Protein AF-A0A3E0RB06-F1 (afdb_monomer)

Structure (mmCIF, N/CA/C/O backbone):
data_AF-A0A3E0RB06-F1
#
_entry.id   AF-A0A3E0RB06-F1
#
loop_
_atom_site.group_PDB
_atom_site.id
_atom_site.type_symbol
_atom_site.label_atom_id
_atom_site.label_alt_id
_atom_site.label_comp_id
_atom_site.label_asym_id
_atom_site.label_entity_id
_atom_site.label_seq_id
_atom_site.pdbx_PDB_ins_code
_atom_site.Cartn_x
_atom_site.Cartn_y
_atom_site.Cartn_z
_atom_site.occupancy
_atom_site.B_iso_or_equiv
_atom_site.auth_seq_id
_atom_site.auth_comp_id
_atom_site.auth_asym_id
_atom_site.auth_atom_id
_atom_site.pdbx_PDB_model_num
ATOM 1 N N . MET A 1 1 ? -12.592 2.003 25.147 1.00 49.97 1 MET A N 1
ATOM 2 C CA . MET A 1 1 ? -11.758 1.313 24.136 1.00 49.97 1 MET A CA 1
ATOM 3 C C . MET A 1 1 ? -12.310 1.692 22.775 1.00 49.97 1 MET A C 1
ATOM 5 O O . MET A 1 1 ? -13.506 1.527 22.594 1.00 49.97 1 MET A O 1
ATOM 9 N N . LYS A 1 2 ? -11.516 2.271 21.863 1.00 51.25 2 LYS A N 1
ATOM 10 C CA . LYS A 1 2 ? -12.001 2.472 20.487 1.00 51.25 2 LYS A CA 1
ATOM 11 C C . LYS A 1 2 ? -12.198 1.091 19.866 1.00 51.25 2 LYS A C 1
ATOM 13 O O . LYS A 1 2 ? -11.289 0.266 19.926 1.00 51.25 2 LYS A O 1
AT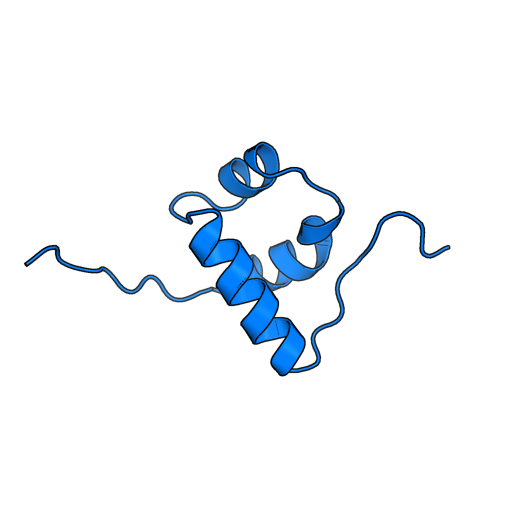OM 18 N N . GLU A 1 3 ? -13.384 0.831 19.344 1.00 50.97 3 GLU A N 1
ATOM 19 C CA . GLU A 1 3 ? -13.701 -0.418 18.666 1.00 50.97 3 GLU A CA 1
ATOM 20 C C . GLU A 1 3 ? -12.967 -0.411 17.321 1.00 50.97 3 GLU A C 1
ATOM 22 O O . GLU A 1 3 ? -13.243 0.395 16.435 1.00 50.97 3 GLU A O 1
ATOM 27 N N . TYR A 1 4 ? -11.915 -1.221 17.213 1.00 60.88 4 TYR A N 1
ATOM 28 C CA . TYR A 1 4 ? -11.154 -1.336 15.975 1.00 60.88 4 TYR A CA 1
ATOM 29 C C . TYR A 1 4 ? -11.853 -2.358 15.087 1.00 60.88 4 TYR A C 1
ATOM 31 O O . TYR A 1 4 ? -11.565 -3.554 15.173 1.00 60.88 4 TYR A O 1
ATOM 39 N N . GLU A 1 5 ? -12.747 -1.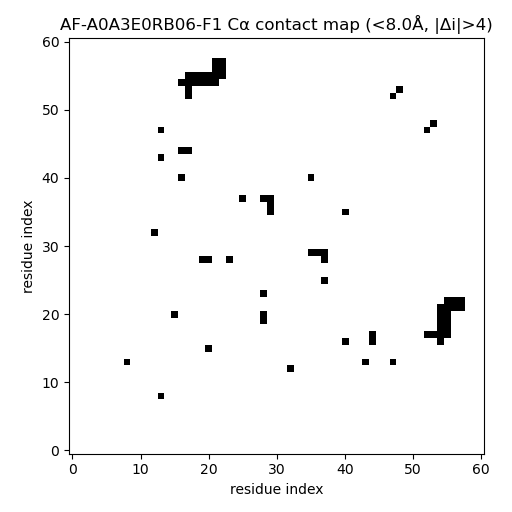896 14.216 1.00 65.25 5 GLU A N 1
ATOM 40 C CA . GLU A 1 5 ? -13.272 -2.739 13.147 1.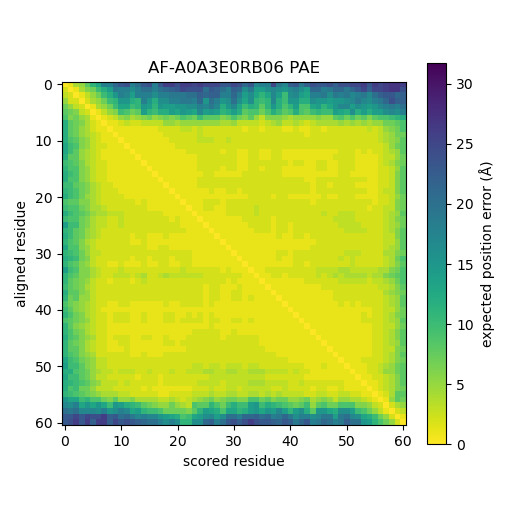00 65.25 5 GLU A CA 1
ATOM 41 C C . GLU A 1 5 ? -12.111 -3.185 12.250 1.00 65.25 5 GLU A C 1
ATOM 43 O O . GLU A 1 5 ? -11.537 -2.419 11.466 1.00 65.25 5 GLU A O 1
ATOM 48 N N . LYS A 1 6 ? -11.713 -4.454 12.381 1.00 70.88 6 LYS A N 1
ATOM 49 C CA . LYS A 1 6 ? -10.711 -5.061 11.506 1.00 70.88 6 LYS A CA 1
ATOM 50 C C . LYS A 1 6 ? -11.342 -5.290 10.138 1.00 70.88 6 LYS A C 1
ATOM 52 O O . LYS A 1 6 ? -11.768 -6.398 9.841 1.00 70.88 6 LYS A O 1
ATOM 57 N N . LYS A 1 7 ? -11.370 -4.263 9.288 1.00 83.00 7 LYS A N 1
ATOM 58 C CA . LYS A 1 7 ? -11.801 -4.394 7.891 1.00 83.00 7 LYS A CA 1
ATOM 59 C C . LYS A 1 7 ? -10.756 -5.211 7.111 1.00 83.00 7 LYS A C 1
ATOM 61 O O . LYS A 1 7 ? -9.654 -4.695 6.882 1.00 83.00 7 LYS A O 1
ATOM 66 N N . PRO A 1 8 ? -11.037 -6.460 6.691 1.00 91.69 8 PRO A N 1
ATOM 67 C CA . PRO A 1 8 ? -10.078 -7.270 5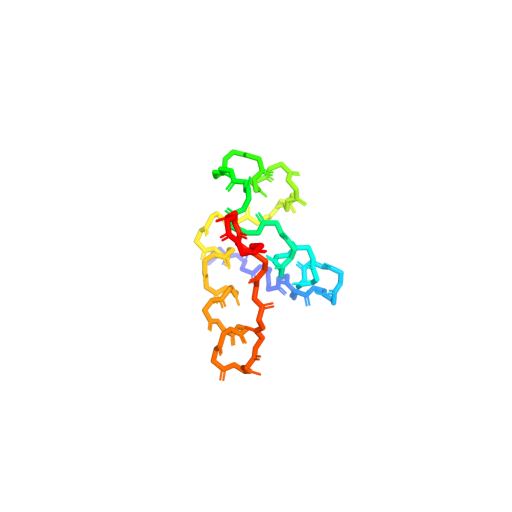.942 1.00 91.69 8 PRO A CA 1
ATOM 68 C C . PRO A 1 8 ? -9.804 -6.648 4.573 1.00 91.69 8 PRO A C 1
ATOM 70 O O . PRO A 1 8 ? -10.666 -5.964 4.027 1.00 91.69 8 PRO A O 1
ATOM 73 N N . TRP A 1 9 ? -8.617 -6.869 4.010 1.00 95.88 9 TRP A N 1
ATOM 74 C CA . TRP A 1 9 ? -8.332 -6.478 2.626 1.00 95.88 9 TRP A CA 1
ATOM 75 C C . TRP A 1 9 ? -8.978 -7.469 1.663 1.00 95.88 9 TRP A C 1
ATOM 77 O O . TRP A 1 9 ? -8.744 -8.677 1.779 1.00 95.88 9 TRP A O 1
ATOM 87 N N . THR A 1 10 ? -9.754 -6.982 0.701 1.00 96.19 10 THR A N 1
ATOM 88 C CA . THR A 1 10 ? -10.336 -7.831 -0.345 1.00 96.19 10 THR A CA 1
ATOM 89 C C . THR A 1 10 ? -9.297 -8.161 -1.419 1.00 96.19 10 THR A C 1
ATOM 91 O O . THR A 1 10 ? -8.229 -7.546 -1.505 1.00 96.19 10 THR A O 1
ATOM 94 N N . THR A 1 11 ? -9.579 -9.167 -2.248 1.00 95.81 11 THR A N 1
ATOM 95 C CA . THR A 1 11 ? -8.712 -9.496 -3.392 1.00 95.81 11 THR A CA 1
ATOM 96 C C . THR A 1 11 ? -8.678 -8.361 -4.413 1.00 95.81 11 THR A C 1
ATOM 98 O O . THR A 1 11 ? -7.607 -8.056 -4.930 1.00 95.81 11 THR A O 1
ATO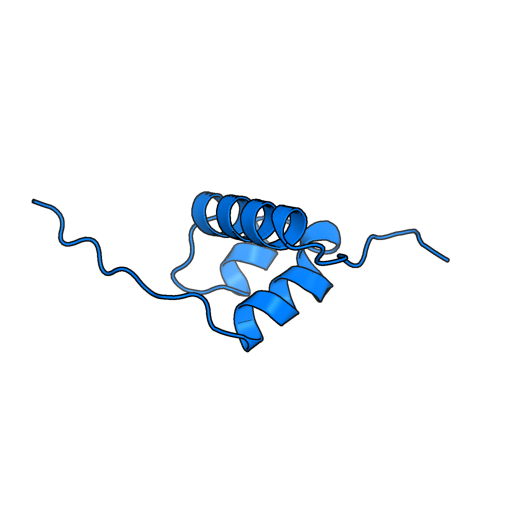M 101 N N . ASP A 1 12 ? -9.807 -7.685 -4.633 1.00 96.69 12 ASP A N 1
ATOM 102 C CA . ASP A 1 12 ? -9.890 -6.510 -5.502 1.00 96.69 12 ASP A CA 1
ATOM 103 C C . ASP A 1 12 ? -9.004 -5.363 -4.997 1.00 96.69 12 ASP A C 1
ATOM 105 O O . ASP A 1 12 ? -8.174 -4.849 -5.744 1.00 96.69 12 ASP A O 1
ATOM 109 N N . GLU A 1 13 ? -9.073 -5.033 -3.702 1.00 97.50 13 GLU A N 1
ATOM 110 C CA . GLU A 1 13 ? -8.216 -3.987 -3.137 1.00 97.50 13 GLU A CA 1
ATOM 111 C C . GLU A 1 13 ? -6.724 -4.339 -3.284 1.00 97.50 13 GLU A C 1
ATOM 113 O O . GLU A 1 13 ? -5.907 -3.486 -3.633 1.00 97.50 13 GLU A O 1
ATOM 118 N N . ARG A 1 14 ? -6.347 -5.609 -3.069 1.00 97.62 14 ARG A N 1
ATOM 119 C CA . ARG A 1 14 ? -4.963 -6.072 -3.280 1.00 97.62 14 ARG A CA 1
ATOM 120 C C . ARG A 1 14 ? -4.519 -5.928 -4.736 1.00 97.62 14 ARG A C 1
ATOM 122 O O . ARG A 1 14 ? -3.387 -5.511 -4.981 1.00 97.62 14 ARG A O 1
ATOM 129 N N . ASN A 1 15 ? -5.390 -6.250 -5.689 1.00 97.56 15 ASN A N 1
ATOM 130 C CA . ASN A 1 15 ? -5.106 -6.087 -7.113 1.00 97.56 15 ASN A CA 1
ATOM 131 C C . ASN A 1 15 ? -4.969 -4.607 -7.486 1.00 97.56 15 ASN A C 1
ATOM 133 O O . ASN A 1 15 ? -4.006 -4.241 -8.155 1.00 97.56 15 ASN A O 1
ATOM 137 N N . LYS A 1 16 ? -5.842 -3.732 -6.981 1.00 97.56 16 LYS A N 1
ATOM 138 C CA . LYS A 1 16 ? -5.710 -2.280 -7.168 1.00 97.56 16 LYS A CA 1
ATOM 139 C C . LYS A 1 16 ? -4.388 -1.755 -6.611 1.00 97.56 16 LYS A C 1
ATOM 141 O O . LYS A 1 16 ? -3.696 -1.011 -7.301 1.00 97.56 16 LYS A O 1
ATOM 146 N N . LEU A 1 17 ? -3.972 -2.200 -5.419 1.00 97.44 17 LEU A N 1
ATOM 147 C CA . LEU A 1 17 ? -2.659 -1.840 -4.868 1.00 97.44 17 LEU A CA 1
ATOM 148 C C . LEU A 1 17 ? -1.529 -2.265 -5.808 1.00 97.44 17 LEU A C 1
ATOM 150 O O . LEU A 1 17 ? -0.629 -1.475 -6.084 1.00 97.44 17 LEU A O 1
ATOM 154 N N . ARG A 1 18 ? -1.587 -3.496 -6.327 1.00 96.56 18 ARG A N 1
ATOM 155 C CA . ARG A 1 18 ? -0.599 -4.039 -7.266 1.00 96.56 18 ARG A CA 1
ATOM 156 C C . ARG A 1 18 ? -0.434 -3.161 -8.514 1.00 96.56 18 ARG A C 1
ATOM 158 O O . ARG A 1 18 ? 0.691 -2.957 -8.971 1.00 96.56 18 ARG A O 1
ATOM 165 N N . LEU A 1 19 ? -1.549 -2.672 -9.052 1.00 96.56 19 LEU A N 1
ATOM 166 C CA . LEU A 1 19 ? -1.599 -1.919 -10.305 1.00 96.56 19 LEU A CA 1
ATOM 167 C C . LEU A 1 19 ? -1.271 -0.433 -10.124 1.00 96.56 19 LEU A C 1
ATOM 169 O O . LEU A 1 19 ? -0.633 0.151 -10.993 1.00 96.56 19 LEU A O 1
ATOM 173 N N . HIS A 1 20 ? -1.684 0.179 -9.011 1.00 97.00 20 HIS A N 1
ATOM 174 C CA . HIS A 1 20 ?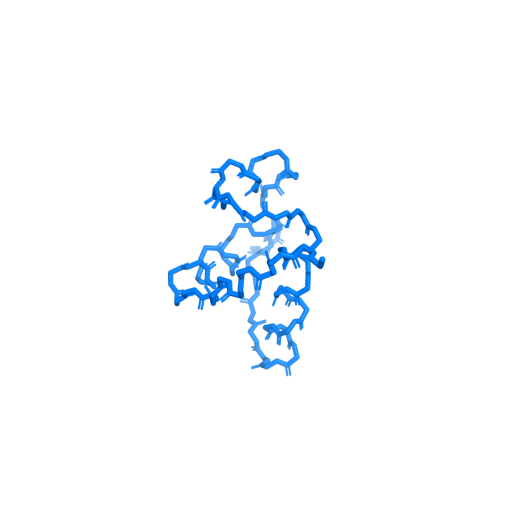 -1.716 1.640 -8.890 1.00 97.00 20 HIS A CA 1
ATOM 175 C C . HIS A 1 20 ? -0.756 2.228 -7.852 1.00 97.00 20 HIS A C 1
ATOM 177 O O . HIS A 1 20 ? -0.455 3.414 -7.939 1.00 97.00 20 HIS A O 1
ATOM 183 N N . TYR A 1 21 ? -0.226 1.439 -6.907 1.00 97.00 21 TYR A N 1
ATOM 184 C CA . TYR A 1 21 ? 0.521 1.978 -5.757 1.00 97.00 21 TYR A CA 1
ATOM 185 C C . TYR A 1 21 ? 1.715 2.876 -6.118 1.00 97.00 21 TYR A C 1
ATOM 187 O O . TYR A 1 21 ? 1.982 3.839 -5.413 1.00 97.00 21 TYR A O 1
ATOM 195 N N . TYR A 1 22 ? 2.438 2.579 -7.201 1.00 95.88 22 TYR A N 1
ATOM 196 C CA . TYR A 1 22 ? 3.574 3.396 -7.653 1.00 95.88 22 TYR A CA 1
ATOM 197 C C . TYR A 1 22 ? 3.235 4.355 -8.800 1.00 95.88 22 TYR A C 1
ATOM 199 O O . TYR A 1 22 ? 4.127 5.022 -9.322 1.00 95.88 22 TYR A O 1
ATOM 207 N N . LEU A 1 23 ? 1.976 4.385 -9.234 1.00 95.81 23 LEU A N 1
ATOM 208 C CA . LEU A 1 23 ? 1.500 5.242 -10.322 1.00 95.81 23 LEU A CA 1
ATOM 209 C C . LEU A 1 23 ? 0.666 6.420 -9.814 1.00 95.81 23 LEU A C 1
ATOM 211 O O . LEU A 1 23 ? 0.417 7.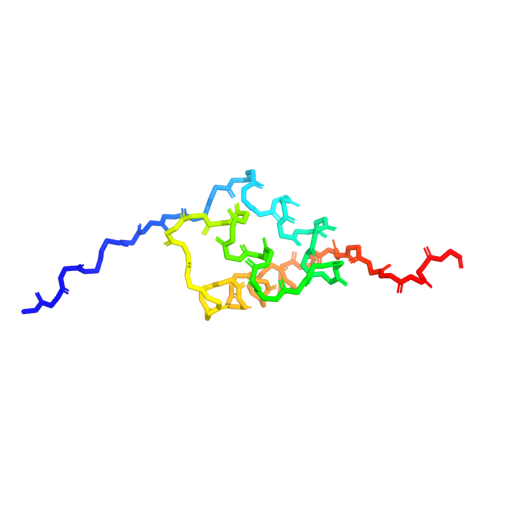348 -10.579 1.00 95.81 23 LEU A O 1
ATOM 215 N N . LYS A 1 24 ? 0.220 6.354 -8.558 1.00 95.50 24 LYS A N 1
ATOM 216 C CA . LYS A 1 24 ? -0.689 7.297 -7.914 1.00 95.50 24 LYS A CA 1
ATOM 217 C C . LYS A 1 24 ? -0.022 7.962 -6.716 1.00 95.50 24 LYS A C 1
ATOM 219 O O . LYS A 1 24 ? 0.796 7.336 -6.039 1.00 95.50 24 LYS A O 1
ATOM 224 N N . ASN A 1 25 ? -0.359 9.226 -6.475 1.00 96.25 25 ASN A N 1
ATOM 225 C CA . ASN A 1 25 ? 0.042 9.937 -5.263 1.00 96.25 25 ASN A CA 1
ATOM 226 C C . ASN A 1 25 ? -0.839 9.522 -4.062 1.00 96.25 25 ASN A C 1
ATOM 228 O O . ASN A 1 25 ? -1.738 8.691 -4.191 1.00 96.25 25 ASN A O 1
ATOM 232 N N . GLU A 1 26 ? -0.564 10.054 -2.870 1.00 96.31 26 GLU A N 1
ATOM 233 C CA . GLU A 1 26 ? -1.288 9.646 -1.657 1.00 96.31 26 GLU A CA 1
ATOM 234 C C . GLU A 1 26 ? -2.774 10.012 -1.677 1.00 96.31 26 GLU A C 1
ATOM 236 O O . GLU A 1 26 ? -3.588 9.202 -1.237 1.00 96.31 26 GLU A O 1
ATOM 241 N N . GLU A 1 27 ? -3.126 11.186 -2.199 1.00 97.31 27 GLU A N 1
ATOM 242 C CA . GLU A 1 27 ? -4.511 11.659 -2.292 1.00 97.31 27 GLU A CA 1
ATOM 243 C C . GLU A 1 27 ? -5.323 10.746 -3.216 1.00 97.31 27 GLU A C 1
ATOM 245 O O . GLU A 1 27 ? -6.344 10.197 -2.807 1.00 97.31 27 GLU A O 1
ATOM 250 N N . GLU A 1 28 ? -4.793 10.452 -4.406 1.00 97.62 28 GLU A N 1
ATOM 251 C CA . GLU A 1 28 ? -5.417 9.537 -5.367 1.00 97.62 28 GLU A CA 1
ATOM 252 C C . GLU A 1 28 ? -5.564 8.111 -4.805 1.00 97.62 28 GLU A C 1
ATOM 254 O O . GLU A 1 28 ? -6.528 7.400 -5.099 1.00 97.62 28 GLU A O 1
ATOM 259 N N . LEU A 1 29 ? -4.606 7.656 -3.987 1.00 97.44 29 LEU A N 1
ATOM 260 C CA . LEU A 1 29 ? -4.713 6.367 -3.305 1.00 97.44 29 LEU A CA 1
ATOM 261 C C . LEU A 1 29 ? -5.814 6.392 -2.236 1.00 97.44 29 LEU A C 1
ATOM 263 O O . LEU A 1 29 ? -6.557 5.421 -2.110 1.00 97.44 29 LEU A O 1
ATOM 267 N N . LEU A 1 30 ? -5.952 7.473 -1.471 1.00 97.31 30 LEU A N 1
ATOM 268 C CA . LEU A 1 30 ? -7.017 7.594 -0.472 1.00 97.31 30 LEU A CA 1
ATOM 269 C C . LEU A 1 30 ? -8.408 7.642 -1.116 1.00 97.31 30 LEU A C 1
ATOM 271 O O . LEU A 1 30 ? -9.329 7.009 -0.600 1.00 97.31 30 LEU A O 1
ATOM 275 N N . GLU A 1 31 ? -8.543 8.299 -2.268 1.00 97.12 31 GLU A N 1
ATOM 276 C CA . GLU A 1 31 ? -9.771 8.276 -3.071 1.00 97.12 31 GLU A CA 1
ATOM 277 C C . GLU A 1 31 ? -10.095 6.865 -3.588 1.00 97.12 31 GLU 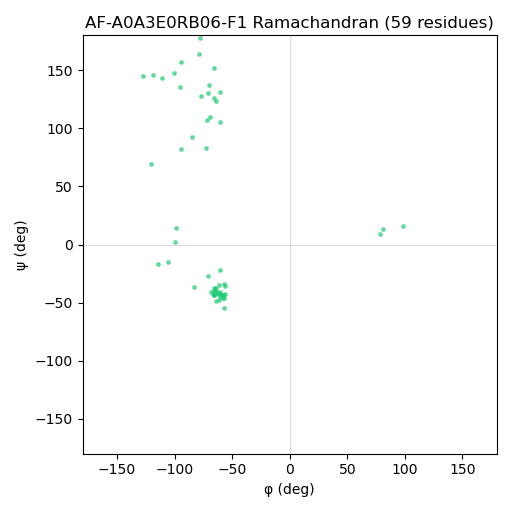A C 1
ATOM 279 O O . GLU A 1 31 ? -11.243 6.422 -3.542 1.00 97.12 31 GLU A O 1
ATOM 284 N N . MET A 1 32 ? -9.079 6.115 -4.030 1.00 96.31 32 MET A N 1
ATOM 285 C CA . MET A 1 32 ? -9.247 4.753 -4.551 1.00 96.31 32 MET A CA 1
ATOM 286 C C . MET A 1 32 ? -9.593 3.717 -3.468 1.00 96.31 32 MET A C 1
ATOM 288 O O . MET A 1 32 ? -10.217 2.692 -3.764 1.00 96.31 32 MET A O 1
ATOM 292 N N . PHE A 1 33 ? -9.182 3.958 -2.221 1.00 96.31 33 PHE A N 1
ATOM 293 C CA . PHE A 1 33 ? -9.356 3.038 -1.096 1.00 96.31 33 PHE A CA 1
ATOM 294 C C . PHE A 1 33 ? -10.173 3.677 0.040 1.00 96.31 33 PHE A C 1
ATOM 296 O O . PHE A 1 33 ? -9.640 3.909 1.133 1.00 96.31 33 PHE A O 1
ATOM 303 N N . PRO A 1 34 ? -11.483 3.915 -0.163 1.00 93.69 34 PRO A N 1
ATOM 304 C CA . PRO A 1 34 ? -12.318 4.575 0.831 1.00 93.69 34 PRO A CA 1
ATOM 305 C C . PRO A 1 34 ? -12.368 3.784 2.147 1.00 93.69 34 PRO A C 1
ATOM 307 O O . PRO A 1 34 ? -12.591 2.565 2.194 1.00 93.69 34 PRO A O 1
ATOM 310 N N . GLY A 1 35 ? -12.140 4.497 3.250 1.00 91.56 35 GLY A N 1
ATOM 311 C CA . GLY A 1 35 ? -12.047 3.917 4.591 1.00 91.56 35 GLY A CA 1
ATOM 312 C C . GLY A 1 35 ? -10.706 3.237 4.896 1.00 91.56 35 GLY A C 1
ATOM 313 O O . GLY A 1 35 ? -10.576 2.580 5.930 1.00 91.56 35 GLY A O 1
ATOM 314 N N . ARG A 1 36 ? -9.696 3.373 4.028 1.00 94.62 36 ARG A N 1
ATOM 315 C CA . ARG A 1 36 ? -8.303 3.037 4.347 1.00 94.62 36 ARG A CA 1
ATOM 316 C C . ARG A 1 36 ? -7.530 4.305 4.671 1.00 94.62 36 ARG A C 1
ATOM 318 O O . ARG A 1 36 ? -7.766 5.366 4.113 1.00 94.62 36 ARG A O 1
ATOM 325 N N . THR A 1 37 ? -6.565 4.176 5.571 1.00 95.81 37 THR A N 1
ATOM 326 C CA . THR A 1 37 ? -5.562 5.218 5.802 1.00 95.81 37 THR A CA 1
ATOM 327 C C . THR A 1 37 ? -4.324 4.928 4.967 1.00 95.81 37 THR A C 1
ATOM 329 O O . THR A 1 37 ? -4.035 3.766 4.656 1.00 95.81 37 THR A O 1
ATOM 332 N N . ILE A 1 38 ? -3.522 5.953 4.681 1.00 96.94 38 ILE A N 1
ATOM 333 C CA . ILE A 1 38 ? -2.254 5.775 3.962 1.00 96.94 38 ILE A CA 1
ATOM 334 C C . ILE A 1 38 ? -1.317 4.793 4.686 1.00 96.94 38 ILE A C 1
ATOM 336 O O . ILE A 1 38 ? -0.645 3.968 4.067 1.00 96.94 38 ILE A O 1
ATOM 340 N N . ASN A 1 39 ? -1.347 4.784 6.022 1.00 96.38 39 ASN A N 1
ATOM 341 C CA . ASN A 1 39 ? -0.601 3.824 6.832 1.00 96.38 39 ASN A CA 1
ATOM 342 C C . ASN A 1 39 ? -1.101 2.385 6.646 1.00 96.38 39 ASN A C 1
ATOM 344 O O . ASN A 1 39 ? -0.285 1.463 6.578 1.00 96.38 39 ASN A O 1
ATOM 348 N N . ALA A 1 40 ? -2.416 2.168 6.545 1.00 96.06 40 ALA A N 1
ATOM 349 C CA . ALA A 1 40 ? -2.969 0.849 6.247 1.00 96.06 40 ALA A CA 1
ATOM 350 C C . ALA A 1 40 ? -2.561 0.379 4.841 1.00 96.06 40 ALA A C 1
ATOM 352 O O . ALA A 1 40 ? -2.151 -0.771 4.685 1.00 96.06 40 ALA A O 1
ATOM 353 N N . ILE A 1 41 ? -2.607 1.278 3.852 1.00 97.62 41 ILE A N 1
ATOM 354 C CA . ILE A 1 41 ? -2.165 1.034 2.471 1.00 97.62 41 ILE A CA 1
ATOM 355 C C . ILE A 1 41 ? -0.695 0.593 2.449 1.00 97.62 41 ILE A C 1
ATOM 357 O O . ILE A 1 41 ? -0.381 -0.494 1.965 1.00 97.62 41 ILE A O 1
ATOM 361 N N . ARG A 1 42 ? 0.212 1.376 3.050 1.00 97.69 42 ARG A N 1
ATOM 362 C CA . ARG A 1 42 ? 1.653 1.064 3.112 1.00 97.69 42 ARG A CA 1
ATOM 363 C C . ARG A 1 42 ? 1.928 -0.282 3.793 1.00 97.69 42 ARG A C 1
ATOM 365 O O . ARG A 1 42 ? 2.713 -1.082 3.279 1.00 97.69 42 ARG A O 1
ATOM 372 N N . LYS A 1 43 ? 1.252 -0.569 4.916 1.00 97.50 43 LYS A N 1
ATOM 373 C CA . LYS A 1 43 ? 1.356 -1.862 5.621 1.00 97.50 43 LYS A CA 1
ATOM 374 C C . LYS A 1 43 ? 0.901 -3.024 4.744 1.00 97.50 43 LYS A C 1
ATOM 376 O O . LYS A 1 43 ? 1.573 -4.054 4.709 1.00 97.50 43 LYS A O 1
ATOM 381 N N . GLN A 1 44 ? -0.198 -2.856 4.012 1.00 97.69 44 GLN A N 1
ATOM 382 C CA . GLN A 1 44 ? -0.692 -3.887 3.110 1.00 97.69 44 GLN A CA 1
ATOM 383 C C . GLN A 1 44 ? 0.268 -4.128 1.948 1.00 97.69 44 GLN A C 1
ATOM 385 O O . GLN A 1 44 ? 0.574 -5.273 1.630 1.00 97.69 44 GLN A O 1
ATOM 390 N N . VAL A 1 45 ? 0.809 -3.070 1.349 1.00 97.94 45 VAL A N 1
ATOM 391 C CA . VAL A 1 45 ? 1.814 -3.193 0.287 1.00 97.94 45 VAL A CA 1
ATOM 392 C C . VAL A 1 45 ? 3.054 -3.930 0.782 1.00 97.94 45 VAL A C 1
ATOM 394 O O . VAL A 1 45 ? 3.549 -4.821 0.095 1.00 97.94 45 VAL A O 1
ATOM 397 N N . PHE A 1 46 ? 3.537 -3.616 1.986 1.00 97.94 46 PHE A N 1
ATOM 398 C CA . PHE A 1 46 ? 4.654 -4.338 2.594 1.00 97.94 46 PHE A CA 1
ATOM 399 C C . PHE A 1 46 ? 4.334 -5.826 2.804 1.00 97.94 46 PHE A C 1
ATOM 401 O O . PHE A 1 46 ? 5.133 -6.688 2.434 1.00 97.94 46 PHE A O 1
ATOM 408 N N . TYR A 1 47 ? 3.143 -6.133 3.327 1.00 97.38 47 TYR A N 1
ATOM 409 C CA . TYR A 1 47 ? 2.666 -7.506 3.487 1.00 97.38 47 TYR A CA 1
ATOM 410 C C . TYR A 1 47 ? 2.652 -8.273 2.154 1.00 97.38 47 TYR A C 1
ATOM 412 O O . TYR A 1 47 ? 3.156 -9.394 2.086 1.00 97.38 47 TYR A O 1
ATOM 420 N N . LEU A 1 48 ? 2.138 -7.662 1.083 1.00 97.69 48 LEU A N 1
ATOM 421 C CA . LEU A 1 48 ? 2.078 -8.272 -0.249 1.00 97.69 48 LEU A CA 1
ATOM 422 C C . LEU A 1 48 ? 3.471 -8.503 -0.845 1.00 97.69 48 LEU A C 1
ATOM 424 O O . LEU A 1 48 ? 3.744 -9.589 -1.354 1.00 97.69 48 LEU A O 1
ATOM 428 N N . LYS A 1 49 ? 4.386 -7.534 -0.719 1.00 97.12 49 LYS A N 1
ATOM 429 C CA . LYS A 1 49 ? 5.785 -7.695 -1.154 1.00 97.12 49 LYS A CA 1
ATOM 430 C C . LYS A 1 49 ? 6.468 -8.869 -0.461 1.00 97.12 49 LYS A C 1
ATOM 432 O O . LYS A 1 49 ? 7.116 -9.670 -1.125 1.00 97.12 49 LYS A O 1
ATOM 437 N N . LYS A 1 50 ? 6.265 -9.027 0.854 1.00 97.69 50 LYS A N 1
ATOM 438 C CA . LYS A 1 50 ? 6.792 -10.170 1.623 1.00 97.69 50 LYS A CA 1
ATOM 439 C C . LYS A 1 50 ? 6.253 -11.520 1.119 1.00 97.69 50 LYS A C 1
ATOM 441 O O . LYS A 1 50 ? 6.866 -12.553 1.359 1.00 97.69 50 LYS A O 1
ATOM 446 N N . ARG A 1 51 ? 5.115 -11.520 0.420 1.00 96.62 51 ARG A N 1
ATOM 447 C CA . ARG A 1 51 ? 4.485 -12.697 -0.200 1.00 96.62 51 ARG A CA 1
ATOM 448 C C . ARG A 1 51 ? 4.784 -12.831 -1.699 1.00 96.62 51 ARG A C 1
ATOM 450 O O . ARG A 1 51 ? 4.101 -13.593 -2.370 1.00 96.62 51 ARG A O 1
ATOM 457 N N . GLY A 1 52 ? 5.768 -12.098 -2.223 1.00 96.81 52 GLY A N 1
ATOM 458 C CA . GLY A 1 52 ? 6.205 -12.213 -3.618 1.00 96.81 52 GLY A CA 1
ATOM 459 C C . GLY A 1 52 ? 5.340 -11.461 -4.631 1.00 96.81 52 GLY A C 1
ATOM 460 O O . GLY A 1 52 ? 5.479 -11.680 -5.830 1.00 96.81 52 GLY A O 1
ATOM 461 N N . TRP A 1 53 ? 4.449 -10.566 -4.192 1.00 97.12 53 TRP A N 1
ATOM 462 C CA . TRP A 1 53 ? 3.651 -9.771 -5.127 1.00 97.12 53 TRP A CA 1
ATOM 463 C C . TRP A 1 53 ? 4.510 -8.725 -5.846 1.00 97.12 53 TRP A C 1
ATOM 465 O O . TRP A 1 53 ? 5.212 -7.931 -5.215 1.00 97.12 53 TRP A O 1
ATOM 475 N N . THR A 1 54 ? 4.389 -8.676 -7.173 1.00 95.06 54 THR A N 1
ATOM 476 C CA . THR A 1 54 ? 5.048 -7.690 -8.042 1.00 95.06 54 THR A CA 1
ATOM 477 C C . THR A 1 54 ? 4.122 -6.515 -8.337 1.00 95.06 54 THR A C 1
ATOM 479 O O . THR A 1 54 ? 2.970 -6.737 -8.709 1.00 95.06 54 THR A O 1
ATOM 482 N N . PHE A 1 55 ? 4.630 -5.287 -8.268 1.00 95.62 55 PHE A N 1
ATOM 483 C CA . PHE A 1 55 ? 3.859 -4.059 -8.485 1.00 95.62 55 PHE A CA 1
ATOM 484 C C . PHE A 1 55 ? 4.281 -3.367 -9.781 1.00 95.62 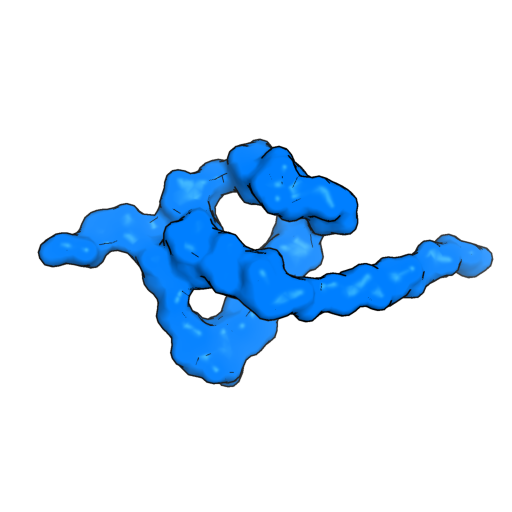55 PHE A C 1
ATOM 486 O O . PHE A 1 55 ? 5.474 -3.338 -10.089 1.00 95.62 55 PHE A O 1
ATOM 493 N N . ILE A 1 56 ? 3.324 -2.772 -10.497 1.00 93.69 56 ILE A N 1
ATOM 494 C CA . ILE A 1 56 ? 3.613 -1.962 -11.689 1.00 93.69 56 ILE A CA 1
ATOM 495 C C . ILE A 1 56 ? 4.301 -0.667 -11.252 1.00 93.69 56 ILE A C 1
ATOM 497 O O . ILE A 1 56 ? 3.902 -0.056 -10.261 1.00 93.69 56 ILE A O 1
ATOM 501 N N . ARG A 1 57 ? 5.347 -0.256 -11.977 1.00 90.81 57 ARG A N 1
ATOM 502 C CA . ARG A 1 57 ? 6.109 0.975 -11.731 1.00 90.81 57 ARG A CA 1
ATOM 503 C C . ARG A 1 57 ? 6.201 1.795 -13.008 1.00 90.81 57 ARG A C 1
ATOM 505 O O . ARG A 1 57 ? 6.320 1.235 -14.095 1.00 90.81 57 ARG A O 1
ATOM 512 N N . LYS A 1 58 ? 6.174 3.121 -12.868 1.00 77.69 58 LYS A N 1
ATOM 513 C CA . LYS A 1 58 ? 6.390 4.039 -13.989 1.00 77.69 58 LYS A CA 1
ATOM 514 C C . LYS A 1 58 ? 7.827 3.854 -14.499 1.00 77.69 58 LYS A C 1
ATOM 516 O O . LYS A 1 58 ? 8.757 3.971 -13.706 1.00 77.69 58 LYS A O 1
ATOM 521 N N . GLY A 1 59 ? 7.991 3.541 -15.785 1.00 67.06 59 GLY A N 1
ATOM 522 C CA . GLY A 1 59 ? 9.307 3.408 -16.429 1.00 67.06 59 GLY A CA 1
ATOM 523 C C . GLY A 1 59 ? 9.862 1.987 -16.578 1.00 67.06 59 GLY A C 1
ATOM 524 O O . GLY A 1 59 ? 11.050 1.850 -16.831 1.00 67.06 59 GLY A O 1
ATOM 525 N N . VAL A 1 60 ? 9.043 0.939 -16.429 1.00 56.97 60 VAL A N 1
ATOM 526 C CA . VAL A 1 60 ? 9.408 -0.416 -16.886 1.00 56.97 60 VAL A CA 1
ATOM 527 C C . VAL A 1 60 ? 8.825 -0.611 -18.288 1.00 56.97 60 VAL A C 1
ATOM 529 O O . VAL A 1 60 ? 7.720 -1.131 -18.430 1.00 56.97 60 VAL A O 1
ATOM 532 N N . PHE A 1 61 ? 9.540 -0.106 -19.290 1.00 50.38 61 PHE A N 1
ATOM 533 C CA . PHE A 1 61 ? 9.416 -0.477 -20.699 1.00 50.38 61 PHE A CA 1
ATOM 534 C C . PHE A 1 61 ? 10.806 -0.859 -21.192 1.00 50.38 61 PHE A C 1
ATOM 536 O O . PHE A 1 61 ? 11.764 -0.174 -20.762 1.00 50.38 61 PHE A O 1
#

Radius of gyration: 12.4 Å; Cα contacts (8 Å, |Δi|>4): 37; chains: 1; bounding box: 23×24×45 Å

Mean predicted aligned error: 4.65 Å

Sequence (61 aa):
MKEYEKKPWTTDERNKLRLHYYLKNEEELLEMFPGRTINAIRKQVFYLKKRGWTFIRKGVF

Secondary structure (DSSP, 8-state):
-------PPPHHHHHHHHHHTBTS-HHHHHHHSTT--HHHHHHHHHHHHHTT----BTT--

pLDDT: mean 90.19, std 14.01, range [49.97, 97.94]

Foldseek 3Di:
DPPDPPDDQDPVNLVCLQEPVQPDDLVVNCVVDPPDHPVNSVVSVVVVVVVVRHHDHPPPD

Solvent-accessible surface area (backbone atoms only — not comparable to full-atom values): 3917 Å² total; per-residue (Å²): 130,85,82,76,79,82,76,76,84,49,72,65,58,53,50,49,48,32,60,37,60,62,74,47,58,72,67,60,45,43,68,74,36,76,94,52,50,73,69,56,51,53,52,48,52,52,54,41,46,78,71,71,55,78,64,48,55,82,84,83,123